Protein AF-A0A2V7ZB13-F1 (afdb_monomer_lite)

Foldseek 3Di:
DDDDDQWDKDFDDDPNHTQAIATDGDPPWDWDACPDDDRRDHVRTDTD

Secondary structure (DSSP, 8-state):
-----SEEEEEEEETTEEEEEEEEEPTT--EEE-SSS-TT-GGGEEE-

Structure (mmCIF, N/CA/C/O backbone):
data_AF-A0A2V7ZB13-F1
#
_entry.id   AF-A0A2V7ZB13-F1
#
loop_
_atom_site.group_PDB
_atom_site.id
_atom_site.type_symbol
_atom_site.label_atom_id
_atom_site.label_alt_id
_atom_site.label_comp_id
_atom_site.label_asym_id
_atom_site.label_entity_id
_atom_site.label_seq_id
_atom_site.pdbx_PDB_ins_code
_atom_site.Cartn_x
_atom_site.Cartn_y
_atom_site.Cartn_z
_atom_site.occupancy
_atom_site.B_iso_or_equiv
_atom_site.auth_seq_id
_atom_site.auth_comp_id
_atom_site.auth_asym_id
_atom_site.auth_atom_id
_atom_site.pdbx_PDB_model_num
ATOM 1 N N . THR A 1 1 ? -11.678 -18.828 19.162 1.00 70.56 1 THR A N 1
ATOM 2 C CA . THR A 1 1 ? -11.649 -17.396 19.534 1.00 70.56 1 THR A CA 1
ATOM 3 C C . THR A 1 1 ? -11.920 -16.571 18.286 1.00 70.56 1 THR A C 1
ATOM 5 O O . THR A 1 1 ? -11.157 -16.650 17.335 1.00 70.56 1 THR A O 1
ATOM 8 N N . GLY A 1 2 ? -13.050 -15.863 18.210 1.00 79.81 2 GLY A N 1
ATOM 9 C CA . GLY A 1 2 ? -13.432 -15.110 17.006 1.00 79.81 2 GLY A CA 1
ATOM 10 C C . GLY A 1 2 ? -12.689 -13.778 16.900 1.00 79.81 2 GLY A C 1
ATOM 11 O O . GLY A 1 2 ? -13.215 -12.754 17.326 1.00 79.81 2 GLY A O 1
ATOM 12 N N . LYS A 1 3 ? -11.461 -13.774 16.367 1.00 85.38 3 LYS A N 1
ATOM 13 C CA . LYS A 1 3 ? -10.707 -12.537 16.105 1.00 85.38 3 LYS A CA 1
ATOM 14 C C . LYS A 1 3 ? -10.983 -12.070 14.679 1.00 85.38 3 LYS A C 1
ATOM 16 O O . LYS A 1 3 ? -10.535 -12.702 13.728 1.00 85.38 3 LYS A O 1
ATOM 21 N N . LYS A 1 4 ? -11.699 -10.952 14.538 1.00 83.56 4 LYS A N 1
ATOM 22 C CA . LYS A 1 4 ? -11.890 -10.317 13.230 1.00 83.56 4 LYS A CA 1
ATOM 23 C C . LYS A 1 4 ? -10.539 -9.837 12.671 1.00 83.56 4 LYS A C 1
ATOM 25 O O . LYS A 1 4 ? -9.749 -9.271 13.436 1.00 83.56 4 LYS A O 1
ATOM 30 N N . PRO A 1 5 ? -10.258 -10.046 11.376 1.00 88.62 5 PRO A N 1
ATOM 31 C CA . PRO A 1 5 ? -9.058 -9.506 10.756 1.00 88.62 5 PRO A CA 1
ATOM 32 C C . PRO A 1 5 ? -9.151 -7.980 10.698 1.00 88.62 5 PRO A C 1
ATOM 34 O O . PRO A 1 5 ? -10.197 -7.421 10.373 1.00 88.62 5 PRO A O 1
ATOM 37 N N . GLN A 1 6 ? -8.056 -7.303 11.038 1.00 88.56 6 GLN A N 1
ATOM 38 C CA . GLN A 1 6 ? -7.937 -5.854 10.832 1.00 88.56 6 GLN A CA 1
ATOM 39 C C . GLN A 1 6 ? -7.523 -5.527 9.392 1.00 88.56 6 GLN A C 1
ATOM 41 O O . GLN A 1 6 ? -7.859 -4.461 8.881 1.00 88.56 6 GLN A O 1
ATOM 46 N N . SER A 1 7 ? -6.846 -6.466 8.733 1.00 94.50 7 SER A N 1
ATOM 47 C CA . SER A 1 7 ? -6.512 -6.418 7.318 1.00 94.50 7 SER A CA 1
ATOM 48 C C . SER A 1 7 ? -6.479 -7.823 6.718 1.00 94.50 7 SER A C 1
ATOM 50 O O . SER A 1 7 ? -6.312 -8.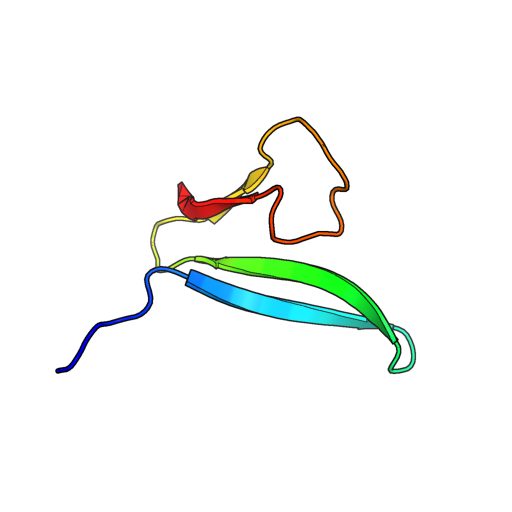814 7.436 1.00 94.50 7 SER A O 1
ATOM 52 N N . ILE A 1 8 ? -6.647 -7.900 5.400 1.00 96.44 8 ILE A N 1
ATOM 53 C CA . ILE A 1 8 ? -6.498 -9.123 4.604 1.00 96.44 8 ILE A CA 1
ATOM 54 C C . ILE A 1 8 ? -5.565 -8.795 3.443 1.00 96.44 8 ILE A C 1
ATOM 56 O O . ILE A 1 8 ? -5.834 -7.863 2.694 1.00 96.44 8 ILE A O 1
ATOM 60 N N . GLU A 1 9 ? -4.467 -9.526 3.281 1.00 96.81 9 GLU A N 1
ATOM 61 C CA . GLU A 1 9 ? -3.583 -9.323 2.132 1.00 96.81 9 GLU A CA 1
ATOM 62 C C . GLU A 1 9 ? -4.258 -9.808 0.843 1.00 96.81 9 GLU A C 1
ATOM 64 O O . GLU A 1 9 ? -4.778 -10.922 0.783 1.00 96.81 9 GLU A O 1
ATOM 69 N N . ALA A 1 10 ? -4.265 -8.960 -0.183 1.00 97.75 10 ALA A N 1
ATOM 70 C CA . ALA A 1 10 ? -4.811 -9.259 -1.498 1.00 97.75 10 ALA A CA 1
ATOM 71 C C . ALA A 1 10 ? -3.746 -9.070 -2.577 1.00 97.75 10 ALA A C 1
ATOM 73 O O . ALA A 1 10 ? -2.906 -8.173 -2.485 1.00 97.75 10 ALA A O 1
ATOM 74 N N . ALA A 1 11 ? -3.825 -9.887 -3.626 1.00 97.94 11 ALA A N 1
ATOM 75 C CA . ALA A 1 11 ? -2.937 -9.830 -4.776 1.00 97.94 11 ALA A CA 1
ATOM 76 C C . ALA A 1 11 ? -3.690 -9.364 -6.028 1.00 97.94 11 ALA A C 1
ATOM 78 O O . ALA A 1 11 ? -4.818 -9.779 -6.288 1.00 97.94 11 ALA A O 1
ATOM 79 N N . HIS A 1 12 ? -3.039 -8.513 -6.813 1.00 97.88 12 HIS A N 1
ATOM 80 C CA . HIS A 1 12 ? -3.401 -8.223 -8.190 1.00 97.88 12 HIS A CA 1
ATOM 81 C C . HIS A 1 12 ? -2.524 -9.071 -9.112 1.00 97.88 12 HIS A C 1
ATOM 83 O O . HIS A 1 12 ? -1.318 -9.207 -8.877 1.00 97.88 12 HIS A O 1
ATOM 89 N N . LEU A 1 13 ? -3.152 -9.669 -10.124 1.00 98.25 13 LEU A N 1
ATOM 90 C CA . LEU A 1 13 ? -2.493 -10.557 -11.067 1.00 98.25 13 LEU A CA 1
ATOM 91 C C . LEU A 1 13 ? -2.662 -10.034 -12.493 1.00 98.25 13 LEU A C 1
ATOM 93 O O . LEU A 1 13 ? -3.781 -9.759 -12.928 1.00 98.25 13 LEU A O 1
ATOM 97 N N . THR A 1 14 ? -1.566 -10.023 -13.245 1.00 97.56 14 THR A N 1
ATOM 98 C CA . THR A 1 14 ? -1.546 -9.782 -14.690 1.00 97.56 14 THR A CA 1
ATOM 99 C C . THR A 1 14 ? -1.068 -11.053 -15.374 1.00 97.56 14 THR A C 1
ATOM 101 O O . THR A 1 14 ? -0.013 -11.586 -15.041 1.00 97.56 14 THR A O 1
ATOM 104 N N . ALA A 1 15 ? -1.866 -11.581 -16.307 1.00 96.94 15 ALA A N 1
ATOM 105 C CA . ALA A 1 15 ? -1.581 -12.849 -16.990 1.00 96.94 15 ALA A CA 1
ATOM 106 C C . ALA A 1 15 ? -1.282 -14.027 -16.029 1.00 96.94 15 ALA A C 1
ATOM 108 O O . ALA A 1 15 ? -0.456 -14.888 -16.317 1.00 96.94 15 ALA A O 1
ATOM 109 N N . GLY A 1 16 ? -1.947 -14.057 -14.868 1.00 96.62 16 GLY A N 1
ATOM 110 C CA . G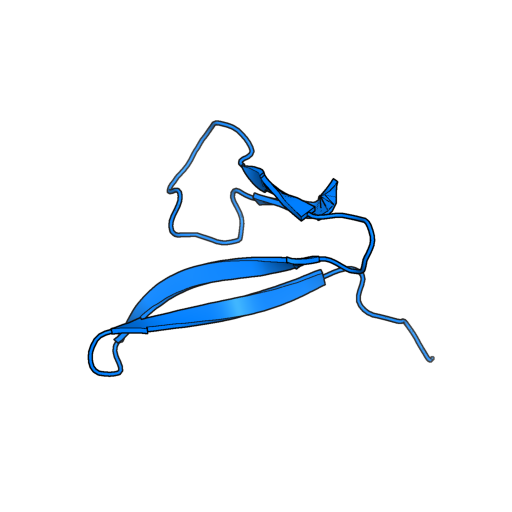LY A 1 16 ? -1.761 -15.101 -13.853 1.00 96.62 16 GLY A CA 1
ATOM 111 C C . GLY A 1 16 ? -0.520 -14.933 -12.969 1.00 96.62 16 GLY A C 1
ATOM 112 O O . GLY A 1 16 ? -0.297 -15.759 -12.088 1.00 96.62 16 GLY A O 1
ATOM 113 N N . ILE A 1 17 ? 0.259 -13.866 -13.157 1.00 97.25 17 ILE A N 1
ATOM 114 C CA . ILE A 1 17 ? 1.438 -13.549 -12.349 1.00 97.25 17 ILE A CA 1
ATOM 115 C C . ILE A 1 17 ? 1.100 -12.425 -11.376 1.00 97.25 17 ILE A C 1
ATOM 117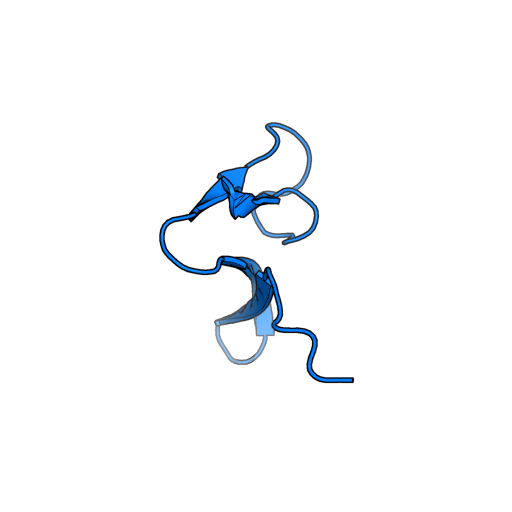 O O . ILE A 1 17 ? 0.515 -11.419 -11.770 1.00 97.25 17 ILE A O 1
ATOM 121 N N . VAL A 1 18 ? 1.475 -12.589 -10.105 1.00 97.25 18 VAL A N 1
ATOM 122 C CA . VAL A 1 18 ? 1.308 -11.548 -9.083 1.00 97.25 18 VAL A CA 1
ATOM 123 C C . VAL A 1 18 ? 2.237 -10.381 -9.402 1.00 97.25 18 VAL A C 1
ATOM 125 O O . VAL A 1 18 ? 3.455 -10.523 -9.330 1.00 97.25 18 VAL A O 1
ATOM 128 N N . ASP A 1 19 ? 1.655 -9.229 -9.730 1.00 96.88 19 ASP A N 1
ATOM 129 C CA . ASP A 1 19 ? 2.397 -7.982 -9.960 1.00 96.88 19 ASP A CA 1
ATOM 130 C C . ASP A 1 19 ? 2.314 -7.017 -8.771 1.00 96.88 19 ASP A C 1
ATOM 132 O O . ASP A 1 19 ? 3.135 -6.112 -8.657 1.00 96.88 19 ASP A O 1
ATOM 136 N N . ARG A 1 20 ? 1.345 -7.213 -7.868 1.00 97.62 20 ARG A N 1
ATOM 137 C CA . ARG A 1 20 ? 1.074 -6.299 -6.753 1.00 97.62 20 ARG A CA 1
ATOM 138 C C . ARG A 1 20 ? 0.373 -6.979 -5.602 1.00 97.62 20 ARG A C 1
ATOM 140 O O . ARG A 1 20 ? -0.580 -7.719 -5.811 1.00 97.62 20 ARG A O 1
ATOM 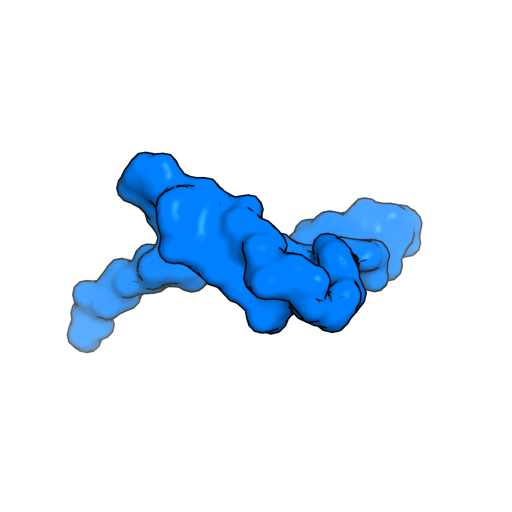147 N N . THR A 1 21 ? 0.723 -6.591 -4.386 1.00 98.31 21 THR A N 1
ATOM 148 C CA . THR A 1 21 ? 0.048 -7.013 -3.154 1.00 98.31 21 THR A CA 1
ATOM 149 C C . THR A 1 21 ? -0.316 -5.799 -2.309 1.00 98.31 21 THR A C 1
ATOM 151 O O . THR A 1 21 ? 0.499 -4.895 -2.150 1.00 98.31 21 THR A O 1
ATOM 154 N N . ARG A 1 22 ? -1.556 -5.733 -1.803 1.00 97.62 22 ARG A N 1
ATOM 155 C CA . ARG A 1 22 ? -2.095 -4.635 -0.969 1.00 97.62 22 ARG A CA 1
ATOM 156 C C . ARG A 1 22 ? -2.888 -5.217 0.207 1.00 97.62 22 ARG A C 1
ATOM 158 O O . ARG A 1 22 ? -3.632 -6.175 -0.001 1.00 97.62 22 ARG A O 1
ATOM 165 N N . PRO A 1 23 ? -2.818 -4.629 1.414 1.00 97.88 23 PRO A N 1
ATOM 166 C CA . PRO A 1 23 ? -3.746 -4.977 2.481 1.00 97.88 23 PRO A CA 1
ATOM 167 C C . PRO A 1 23 ? -5.129 -4.373 2.195 1.00 97.88 23 PRO A C 1
ATOM 169 O O . PRO A 1 23 ? -5.274 -3.159 2.074 1.00 97.88 23 PRO A O 1
ATOM 172 N N . LEU A 1 24 ? -6.163 -5.207 2.122 1.00 97.44 24 LEU A N 1
ATOM 173 C CA . LEU A 1 24 ? -7.549 -4.772 2.250 1.00 97.44 24 LEU A CA 1
ATOM 174 C C . LEU A 1 24 ? -7.799 -4.412 3.709 1.00 97.44 24 LEU A C 1
ATOM 176 O O . LEU A 1 24 ? -7.675 -5.260 4.595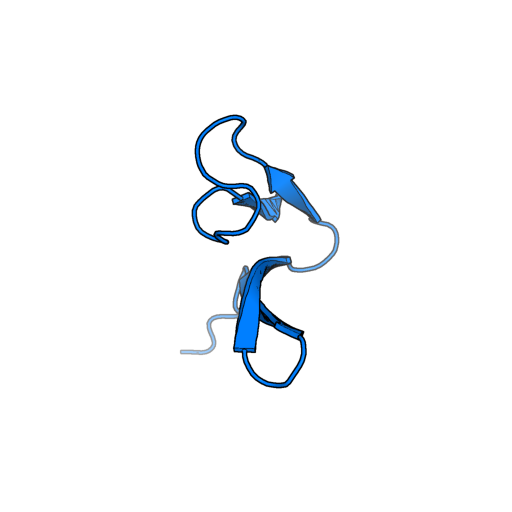 1.00 97.44 24 LEU A O 1
ATOM 180 N N . CYS A 1 25 ? -8.125 -3.150 3.949 1.00 97.06 25 CYS A N 1
ATOM 181 C CA . CYS A 1 25 ? -8.337 -2.609 5.280 1.00 97.06 25 CYS A CA 1
ATOM 182 C C . CYS A 1 25 ? -9.811 -2.688 5.674 1.00 97.06 25 CYS A C 1
ATOM 184 O O . CYS A 1 25 ? -10.706 -2.529 4.842 1.00 97.06 25 CYS A O 1
ATOM 186 N N . ALA A 1 26 ? -10.071 -2.943 6.956 1.00 96.38 26 ALA A N 1
ATOM 187 C CA . ALA A 1 26 ? -11.428 -2.879 7.473 1.00 96.38 26 ALA A CA 1
ATOM 188 C C . ALA A 1 26 ? -11.959 -1.438 7.374 1.00 96.38 26 ALA A C 1
ATOM 190 O O . ALA A 1 26 ? -11.308 -0.498 7.836 1.00 96.38 26 ALA A O 1
ATOM 191 N N . TYR A 1 27 ? -13.158 -1.269 6.813 1.00 94.00 27 TYR A N 1
ATOM 192 C CA . TYR A 1 27 ? -13.826 0.033 6.768 1.00 94.00 27 TYR A CA 1
ATOM 193 C C . TYR A 1 27 ? -13.914 0.645 8.183 1.00 94.00 27 TYR A C 1
ATOM 195 O O . TYR A 1 27 ? -14.246 -0.086 9.126 1.00 94.00 27 TYR A O 1
ATOM 203 N N . PRO A 1 28 ? -13.633 1.951 8.368 1.00 95.50 28 PRO A N 1
ATOM 204 C CA . PRO A 1 28 ? -13.429 2.995 7.350 1.00 95.50 28 PRO A CA 1
ATOM 205 C C . PRO A 1 28 ? -11.973 3.232 6.916 1.00 95.50 28 PRO A C 1
ATOM 207 O O . PRO A 1 28 ? -11.722 4.152 6.145 1.00 95.50 28 PRO A O 1
ATOM 210 N N . THR A 1 29 ? -11.022 2.439 7.409 1.00 96.94 29 THR A N 1
ATOM 211 C CA . THR A 1 29 ? -9.592 2.654 7.126 1.00 96.94 29 THR A CA 1
ATOM 212 C C . THR A 1 29 ? -9.213 2.261 5.699 1.00 96.94 29 THR A C 1
ATOM 214 O O . THR A 1 29 ? -9.860 1.418 5.069 1.00 96.94 29 THR A O 1
ATOM 217 N N . THR A 1 30 ? -8.131 2.852 5.201 1.00 97.00 30 THR A N 1
ATOM 218 C CA . THR A 1 30 ? -7.593 2.651 3.853 1.00 97.00 30 THR A CA 1
ATOM 219 C C . THR A 1 30 ? -6.111 2.282 3.897 1.00 97.00 30 THR A C 1
ATOM 221 O O . THR A 1 30 ? -5.415 2.534 4.877 1.00 97.00 30 THR A O 1
ATOM 224 N N . ALA A 1 31 ? -5.611 1.638 2.842 1.00 97.81 31 ALA A N 1
ATOM 225 C CA . ALA A 1 31 ? -4.204 1.266 2.761 1.00 97.81 31 ALA A CA 1
ATOM 226 C C . ALA A 1 31 ? -3.345 2.486 2.400 1.00 97.81 31 ALA A C 1
ATOM 228 O O . ALA A 1 31 ? -3.357 2.942 1.256 1.00 97.81 31 ALA A O 1
ATOM 229 N N . HIS A 1 32 ? -2.554 2.971 3.351 1.00 97.94 32 HIS A N 1
ATOM 230 C CA . HIS A 1 32 ? -1.630 4.080 3.159 1.00 97.94 32 HIS A CA 1
ATOM 231 C C . HIS A 1 32 ? -0.180 3.595 3.073 1.00 97.94 32 HIS A C 1
ATOM 233 O O . HIS A 1 32 ? 0.270 2.747 3.851 1.00 97.94 32 HIS A O 1
ATOM 239 N N . TYR A 1 33 ? 0.568 4.133 2.112 1.00 98.12 33 TYR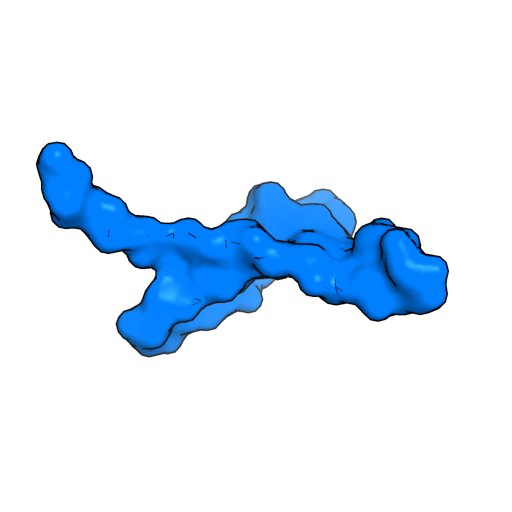 A N 1
ATOM 240 C CA . TYR A 1 33 ? 1.967 3.780 1.893 1.00 98.12 33 TYR A CA 1
ATOM 241 C C . TYR A 1 33 ? 2.859 4.349 3.006 1.00 98.12 33 TYR A C 1
ATOM 243 O O . TYR A 1 33 ? 2.684 5.480 3.461 1.00 98.12 33 TYR A O 1
ATOM 251 N N . LYS A 1 34 ? 3.851 3.574 3.453 1.00 97.81 34 LYS A N 1
ATOM 252 C CA . LYS A 1 34 ? 4.773 3.987 4.523 1.00 97.81 34 LYS A CA 1
ATOM 253 C C . LYS A 1 34 ? 5.793 5.039 4.079 1.00 97.81 34 LYS A C 1
ATOM 255 O O . LYS A 1 34 ? 6.427 5.637 4.941 1.00 97.81 34 LYS A O 1
ATOM 260 N N . GLY A 1 35 ? 5.942 5.271 2.774 1.00 97.31 35 GLY A N 1
ATOM 261 C CA . GLY A 1 35 ? 6.906 6.220 2.206 1.00 97.31 35 GLY A CA 1
ATOM 262 C C . GLY A 1 35 ? 8.239 5.587 1.796 1.00 97.31 35 GLY A C 1
ATOM 263 O O . GLY A 1 35 ? 9.035 6.236 1.126 1.00 97.31 35 GLY A O 1
ATOM 264 N N . THR A 1 36 ? 8.479 4.321 2.146 1.00 97.12 36 THR A N 1
ATOM 265 C CA . THR A 1 36 ? 9.701 3.577 1.809 1.00 97.12 36 THR A CA 1
ATOM 266 C C . THR A 1 36 ? 9.389 2.136 1.395 1.00 97.12 36 THR A C 1
ATOM 268 O O . THR A 1 36 ? 8.395 1.551 1.832 1.00 97.12 36 THR A O 1
ATOM 271 N N . GLY A 1 37 ? 10.255 1.560 0.554 1.00 97.31 37 GLY A N 1
ATOM 272 C CA . GLY A 1 37 ? 10.086 0.218 -0.010 1.00 97.31 37 GLY A CA 1
ATOM 273 C C . GLY A 1 37 ? 9.434 0.208 -1.398 1.00 97.31 37 GLY A C 1
ATOM 274 O O . GLY A 1 37 ? 9.324 1.233 -2.060 1.00 97.31 37 GLY A O 1
ATOM 275 N N . SER A 1 38 ? 9.043 -0.977 -1.870 1.00 97.75 38 SER A N 1
ATOM 276 C CA . SER A 1 38 ? 8.287 -1.122 -3.121 1.00 97.75 38 SER A CA 1
ATOM 277 C C . SER A 1 38 ? 6.800 -0.843 -2.892 1.00 97.75 38 SER A C 1
ATOM 279 O O . SER A 1 38 ? 6.213 -1.346 -1.932 1.00 97.75 38 SER A O 1
ATOM 281 N N . THR A 1 39 ? 6.170 -0.104 -3.805 1.00 97.56 39 THR A N 1
ATOM 282 C CA . THR A 1 39 ? 4.715 0.138 -3.823 1.00 97.56 39 THR A CA 1
ATOM 283 C C . THR A 1 39 ? 3.889 -1.081 -4.244 1.00 97.56 39 THR A C 1
ATOM 285 O O . THR A 1 39 ? 2.654 -1.038 -4.186 1.00 97.56 39 THR A O 1
ATOM 288 N N . ASP A 1 40 ? 4.560 -2.154 -4.657 1.00 97.88 40 ASP A N 1
ATOM 289 C CA . ASP A 1 40 ? 3.943 -3.412 -5.079 1.00 97.88 40 ASP A CA 1
ATOM 290 C C . ASP A 1 40 ? 3.907 -4.461 -3.959 1.00 97.88 40 ASP A C 1
ATOM 292 O O . ASP A 1 40 ? 3.277 -5.507 -4.109 1.00 97.88 40 ASP A O 1
ATOM 296 N N . ASP A 1 41 ? 4.544 -4.177 -2.821 1.00 97.94 41 ASP A N 1
ATOM 297 C CA . ASP A 1 41 ? 4.631 -5.079 -1.674 1.00 97.94 41 ASP A CA 1
ATOM 298 C C . ASP A 1 41 ? 3.754 -4.582 -0.514 1.00 97.94 41 ASP A C 1
ATOM 300 O O . ASP A 1 41 ? 3.962 -3.489 0.031 1.00 97.94 41 ASP A O 1
ATOM 304 N N . ALA A 1 42 ? 2.786 -5.409 -0.109 1.00 97.69 42 ALA A N 1
ATOM 305 C CA . ALA A 1 42 ? 1.814 -5.119 0.938 1.00 97.69 42 ALA A CA 1
ATOM 306 C C . ALA A 1 42 ? 2.469 -4.743 2.274 1.00 97.69 42 ALA A C 1
ATOM 308 O O . ALA A 1 42 ? 1.909 -3.935 3.022 1.00 97.69 42 ALA A O 1
ATOM 309 N N . LYS A 1 43 ? 3.676 -5.250 2.569 1.00 97.19 43 LYS A N 1
ATOM 310 C CA . LYS A 1 43 ? 4.386 -4.951 3.826 1.00 97.19 43 LYS A CA 1
ATOM 311 C C . LYS A 1 43 ? 4.744 -3.471 3.972 1.00 97.19 43 LYS A C 1
ATOM 313 O O . LYS A 1 43 ? 4.976 -3.000 5.091 1.00 97.19 43 LYS A O 1
ATOM 318 N N . ASN A 1 44 ? 4.769 -2.730 2.862 1.00 98.19 44 ASN A N 1
ATOM 319 C CA . ASN A 1 44 ? 5.090 -1.306 2.833 1.00 98.19 44 ASN A CA 1
ATOM 320 C C . ASN A 1 44 ? 3.849 -0.412 2.984 1.00 98.19 44 ASN A C 1
ATOM 322 O O . ASN A 1 44 ? 3.956 0.807 2.874 1.00 98.19 44 ASN A O 1
ATOM 326 N N . PHE A 1 45 ? 2.685 -0.993 3.288 1.00 98.25 45 PHE A N 1
ATOM 327 C CA . PHE A 1 45 ? 1.440 -0.277 3.563 1.00 98.25 45 PHE A CA 1
ATOM 328 C C . PHE A 1 45 ? 0.979 -0.497 5.011 1.00 98.25 45 PHE A C 1
ATOM 330 O O . PHE A 1 45 ? 1.407 -1.433 5.694 1.00 98.25 45 PHE A O 1
ATOM 337 N N . ARG A 1 46 ? 0.122 0.396 5.505 1.00 96.94 46 ARG A N 1
ATOM 338 C CA . ARG A 1 46 ? -0.586 0.286 6.790 1.00 96.94 46 ARG A CA 1
ATOM 339 C C . ARG A 1 46 ? -2.036 0.735 6.616 1.00 96.94 46 ARG A C 1
ATOM 341 O O . ARG A 1 46 ? -2.307 1.532 5.728 1.00 96.94 46 ARG A O 1
ATOM 348 N N . CYS A 1 47 ? -2.942 0.219 7.439 1.00 97.06 47 CYS A N 1
ATOM 349 C CA . CYS A 1 47 ? -4.329 0.678 7.444 1.00 97.06 47 CYS A CA 1
ATOM 350 C C . CYS A 1 47 ? -4.467 1.911 8.337 1.00 97.06 47 CYS A C 1
ATOM 352 O O . CYS A 1 47 ? -4.134 1.825 9.521 1.00 97.06 47 CYS A O 1
ATOM 354 N N . GLU A 1 48 ? -4.953 3.016 7.772 1.00 95.50 48 GLU A N 1
ATOM 355 C CA . GLU A 1 48 ? -5.296 4.259 8.480 1.00 95.50 48 GLU A CA 1
ATOM 356 C C . GLU A 1 48 ? -6.475 4.997 7.839 1.00 95.50 48 GLU A C 1
ATOM 358 O O . GLU A 1 48 ? -6.754 4.774 6.634 1.00 95.50 48 GLU A O 1
#

pLDDT: mean 95.41, std 5.34, range [70.56, 98.31]

Radius of gyration: 11.94 Å; chains: 1; bounding box: 24×24×36 Å

Sequence (48 aa):
TGKKPQSIEAAHLTAGIVDRTRPLCAYPTTAHYKGTGSTDDAKNFRCE